Protein AF-A0A1X7T5C4-F1 (afdb_monomer_lite)

Sequence (69 aa):
MFLLLQRILNELVANCDGTLKAEVTQLAAQYQAQSQLGSKAIFHLEAFTAKFMRIYKQFLEEGLESMGF

Organism: Amphimedon queenslandica (NCBI:txid400682)

Structure (mmCIF, N/CA/C/O backbone):
data_AF-A0A1X7T5C4-F1
#
_entry.id   AF-A0A1X7T5C4-F1
#
loop_
_atom_site.group_PDB
_atom_site.id
_atom_site.type_symbol
_atom_site.label_atom_id
_atom_site.label_alt_id
_atom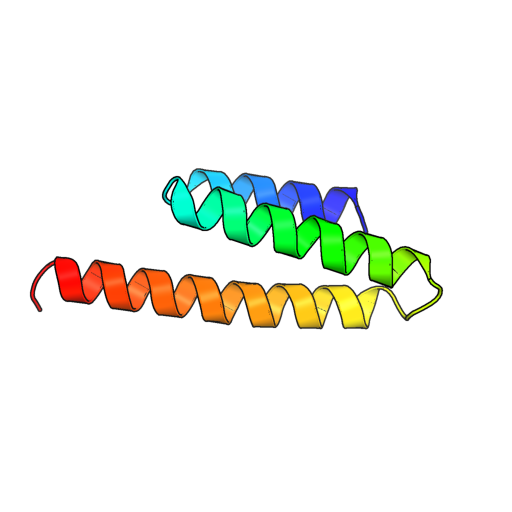_site.label_comp_id
_atom_site.label_asym_id
_atom_site.label_entity_id
_atom_site.label_seq_id
_atom_site.pdbx_PDB_ins_code
_atom_site.Cartn_x
_atom_site.Cartn_y
_atom_site.Cartn_z
_atom_site.occupancy
_atom_site.B_iso_or_equiv
_atom_site.auth_seq_id
_atom_site.auth_comp_id
_atom_site.auth_asym_id
_atom_site.auth_atom_id
_atom_site.pdbx_PDB_model_num
ATOM 1 N N . MET A 1 1 ? -10.778 6.810 5.599 1.00 62.69 1 MET A N 1
ATOM 2 C CA . MET A 1 1 ? -9.717 5.869 5.177 1.00 62.69 1 MET A CA 1
ATOM 3 C C . MET A 1 1 ? -9.641 5.718 3.664 1.00 62.69 1 MET A C 1
ATOM 5 O O . MET A 1 1 ? -8.577 5.982 3.130 1.00 62.69 1 MET A O 1
ATOM 9 N N . PHE A 1 2 ? -10.731 5.343 2.980 1.00 64.50 2 PHE A N 1
ATOM 10 C CA . PHE A 1 2 ? -10.715 5.066 1.535 1.00 64.50 2 PHE A CA 1
ATOM 11 C C . PHE A 1 2 ? -10.005 6.146 0.704 1.00 64.50 2 PHE A C 1
ATOM 13 O O . PHE A 1 2 ? -9.063 5.829 -0.002 1.00 64.50 2 PHE A O 1
ATOM 20 N N . LEU A 1 3 ? -10.358 7.424 0.889 1.00 70.06 3 LEU A N 1
ATOM 21 C CA . LEU A 1 3 ? -9.763 8.545 0.145 1.00 70.06 3 LEU A CA 1
ATOM 22 C C .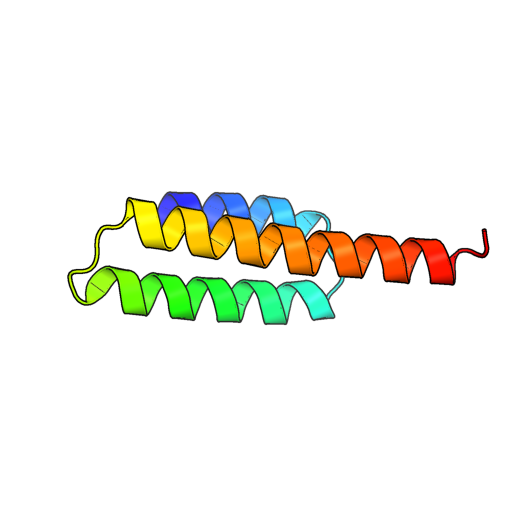 LEU A 1 3 ? -8.258 8.754 0.403 1.00 70.06 3 LEU A C 1
ATOM 24 O O . LEU A 1 3 ? -7.535 9.157 -0.502 1.00 70.06 3 LEU A O 1
ATOM 28 N N . LEU A 1 4 ? -7.786 8.484 1.626 1.00 72.12 4 LEU A N 1
ATOM 29 C CA . LEU A 1 4 ? -6.365 8.581 1.988 1.00 72.12 4 LEU A CA 1
ATOM 30 C C . LEU A 1 4 ? -5.568 7.460 1.322 1.00 72.12 4 LEU A C 1
ATOM 32 O O . LEU A 1 4 ? -4.566 7.727 0.669 1.00 72.12 4 LEU A O 1
ATOM 36 N N . LEU A 1 5 ? -6.064 6.224 1.431 1.00 70.19 5 LEU A N 1
ATOM 37 C CA . LEU A 1 5 ? -5.455 5.059 0.796 1.00 70.19 5 LEU A CA 1
ATOM 38 C C . LEU A 1 5 ? -5.432 5.220 -0.725 1.00 70.19 5 LEU A C 1
ATOM 40 O O . LEU A 1 5 ? -4.407 4.957 -1.333 1.00 70.19 5 LEU A O 1
ATOM 44 N N . GLN A 1 6 ? -6.515 5.726 -1.323 1.00 72.69 6 GLN A N 1
ATOM 45 C CA . GLN A 1 6 ? -6.603 5.967 -2.762 1.00 72.69 6 GLN A CA 1
ATOM 46 C C . GLN A 1 6 ? -5.624 7.044 -3.240 1.00 72.69 6 GLN A C 1
ATOM 48 O O . GLN A 1 6 ? -4.999 6.852 -4.276 1.00 72.69 6 GLN A O 1
ATOM 53 N N . ARG A 1 7 ? -5.469 8.158 -2.506 1.00 78.06 7 ARG A N 1
ATOM 54 C CA . ARG A 1 7 ? -4.490 9.206 -2.855 1.00 78.06 7 ARG A CA 1
ATOM 55 C C . ARG A 1 7 ? -3.063 8.679 -2.812 1.00 78.06 7 ARG A C 1
ATOM 57 O O . ARG A 1 7 ? -2.342 8.835 -3.790 1.00 78.06 7 ARG A O 1
ATOM 64 N N . ILE A 1 8 ? -2.711 8.008 -1.716 1.00 73.12 8 ILE A N 1
ATOM 65 C CA . ILE A 1 8 ? -1.398 7.386 -1.535 1.00 73.12 8 ILE A CA 1
ATOM 66 C C . ILE A 1 8 ? -1.159 6.364 -2.652 1.00 73.12 8 ILE A C 1
ATOM 68 O O . ILE A 1 8 ? -0.127 6.409 -3.307 1.00 73.12 8 ILE A O 1
ATOM 72 N N . LEU A 1 9 ? -2.147 5.516 -2.960 1.00 71.50 9 LEU A N 1
ATOM 73 C CA . LEU A 1 9 ? -2.065 4.575 -4.076 1.00 71.50 9 LEU A CA 1
ATOM 74 C C . LEU A 1 9 ? -1.761 5.281 -5.394 1.00 71.50 9 LEU A C 1
ATOM 76 O O . LEU A 1 9 ? -0.885 4.841 -6.120 1.00 71.50 9 LEU A O 1
ATOM 80 N N . ASN A 1 10 ? -2.481 6.358 -5.703 1.00 74.06 10 ASN A N 1
ATOM 81 C CA . ASN A 1 10 ? -2.383 7.033 -6.993 1.00 74.06 10 ASN A CA 1
ATOM 82 C C . ASN A 1 10 ? -1.010 7.693 -7.187 1.00 74.06 10 ASN A C 1
ATOM 84 O O . ASN A 1 10 ? -0.430 7.592 -8.265 1.00 74.06 10 ASN A O 1
ATOM 88 N N . GLU A 1 11 ? -0.467 8.316 -6.137 1.00 75.44 11 GLU A N 1
ATOM 89 C CA . GLU A 1 11 ? 0.885 8.895 -6.157 1.00 75.44 11 GLU A CA 1
ATOM 90 C C . GLU A 1 11 ? 1.981 7.824 -6.264 1.00 75.44 11 GLU A C 1
ATOM 92 O O . GLU A 1 11 ? 2.986 8.023 -6.946 1.00 75.44 11 GLU A O 1
ATOM 97 N N . LEU A 1 12 ? 1.784 6.663 -5.639 1.00 67.56 12 LEU A N 1
ATOM 98 C CA . LEU A 1 12 ? 2.751 5.563 -5.678 1.00 67.56 12 LEU A CA 1
ATOM 99 C C . LEU A 1 12 ? 2.715 4.827 -7.021 1.00 67.56 12 LEU A C 1
ATOM 101 O O . LEU A 1 12 ? 3.749 4.611 -7.643 1.00 67.56 12 LEU A O 1
ATOM 105 N N . VAL A 1 13 ? 1.517 4.509 -7.512 1.00 67.56 13 VAL A N 1
ATOM 106 C CA . VAL A 1 13 ? 1.256 3.908 -8.828 1.00 67.56 13 VAL A CA 1
ATOM 107 C C . VAL A 1 13 ? 1.836 4.786 -9.938 1.00 67.56 13 VAL A C 1
ATOM 109 O O . VAL A 1 13 ? 2.388 4.251 -10.892 1.00 67.56 13 VAL A O 1
ATOM 112 N N . ALA A 1 14 ? 1.789 6.115 -9.824 1.00 70.69 14 ALA A N 1
ATOM 113 C CA . ALA A 1 14 ? 2.404 7.006 -10.810 1.00 70.69 14 ALA A CA 1
ATOM 114 C C . ALA A 1 14 ? 3.920 6.780 -10.991 1.00 70.69 14 ALA A C 1
ATOM 116 O O . ALA A 1 14 ? 4.426 6.998 -12.088 1.00 70.69 14 ALA A O 1
ATOM 117 N N . ASN A 1 15 ? 4.617 6.300 -9.955 1.00 65.69 15 ASN A N 1
ATOM 118 C CA . ASN A 1 15 ? 6.069 6.098 -9.947 1.00 65.69 15 ASN A CA 1
ATOM 119 C C . ASN A 1 15 ? 6.505 4.630 -10.105 1.00 65.69 15 ASN A C 1
ATOM 121 O O . ASN A 1 15 ? 7.700 4.351 -10.063 1.00 65.69 15 ASN A O 1
ATOM 125 N N . CYS A 1 16 ? 5.569 3.688 -10.263 1.00 65.44 16 CYS A N 1
ATOM 126 C CA . CYS A 1 16 ? 5.871 2.255 -10.266 1.00 65.44 16 CYS A CA 1
ATOM 127 C C . CYS A 1 16 ? 5.486 1.561 -11.581 1.00 65.44 16 CYS A C 1
ATOM 129 O O . CYS A 1 16 ? 4.542 1.963 -12.268 1.00 65.44 16 CYS A O 1
ATOM 131 N N . ASP A 1 17 ? 6.193 0.474 -11.895 1.00 69.50 17 ASP A N 1
ATOM 132 C CA . ASP A 1 17 ? 5.972 -0.343 -13.092 1.00 69.50 17 ASP A CA 1
ATOM 133 C C . ASP A 1 17 ? 4.636 -1.107 -13.067 1.00 69.50 17 ASP A C 1
ATOM 135 O O . ASP A 1 17 ? 4.030 -1.315 -12.009 1.00 69.50 17 ASP A O 1
ATOM 139 N N . GLY A 1 18 ? 4.157 -1.541 -14.238 1.00 68.56 18 GLY A N 1
ATOM 140 C CA . GLY A 1 18 ? 2.809 -2.109 -14.421 1.00 68.56 18 GLY A CA 1
ATOM 141 C C . GLY A 1 18 ? 2.470 -3.280 -13.488 1.00 68.56 18 GLY A C 1
ATOM 142 O O . GLY A 1 18 ? 1.340 -3.383 -13.007 1.00 68.56 18 GLY A O 1
ATOM 143 N N . THR A 1 19 ? 3.459 -4.115 -13.172 1.00 72.50 19 THR A N 1
ATOM 144 C CA . THR A 1 19 ? 3.323 -5.263 -12.263 1.00 72.50 19 THR A CA 1
ATOM 145 C C . THR A 1 19 ? 3.084 -4.822 -10.816 1.00 72.50 19 THR A C 1
ATOM 147 O O . THR A 1 19 ? 2.177 -5.329 -10.155 1.00 72.50 19 THR A O 1
ATOM 150 N N . LEU A 1 20 ? 3.815 -3.806 -10.343 1.00 72.88 20 LEU A N 1
ATOM 151 C CA . LEU A 1 20 ? 3.684 -3.296 -8.976 1.00 72.88 20 LEU A CA 1
ATOM 152 C C . LEU A 1 20 ? 2.322 -2.625 -8.757 1.00 72.88 20 LEU A C 1
ATOM 154 O O . LEU A 1 20 ? 1.729 -2.732 -7.684 1.00 72.88 20 LEU A O 1
ATOM 158 N N . LYS A 1 21 ? 1.782 -1.973 -9.797 1.00 75.38 21 LYS A N 1
ATOM 159 C CA . LYS A 1 21 ? 0.450 -1.348 -9.753 1.00 75.38 21 LYS A CA 1
ATOM 160 C C . LYS A 1 21 ? -0.646 -2.356 -9.417 1.00 75.38 21 LYS A C 1
ATOM 162 O O . LYS A 1 21 ? -1.528 -2.048 -8.613 1.00 75.38 21 LYS A O 1
ATOM 167 N N . ALA A 1 22 ? -0.602 -3.540 -10.026 1.00 80.88 22 ALA A N 1
ATOM 168 C CA . ALA A 1 22 ? -1.599 -4.582 -9.803 1.00 80.88 22 ALA A CA 1
ATOM 169 C C . ALA A 1 22 ? -1.543 -5.108 -8.361 1.00 80.88 22 ALA A C 1
ATOM 171 O O . ALA A 1 22 ? -2.578 -5.213 -7.697 1.00 80.88 22 ALA A O 1
ATOM 172 N N . GLU A 1 23 ? -0.334 -5.361 -7.858 1.00 80.88 23 GLU A N 1
ATOM 173 C CA . GLU A 1 23 ? -0.111 -5.903 -6.517 1.00 80.88 23 GLU A CA 1
ATOM 174 C C . GLU A 1 23 ? -0.533 -4.910 -5.422 1.00 80.88 23 GLU A C 1
ATOM 176 O O . GLU A 1 23 ? -1.292 -5.247 -4.509 1.00 80.88 23 GLU A O 1
ATOM 181 N N . VAL A 1 24 ? -0.139 -3.643 -5.569 1.00 79.69 24 VAL A N 1
ATOM 182 C CA . VAL A 1 24 ? -0.471 -2.557 -4.636 1.00 79.69 24 VAL A CA 1
ATOM 183 C C . VAL A 1 24 ? -1.979 -2.266 -4.627 1.00 79.69 24 VAL A C 1
ATOM 185 O O . VAL A 1 24 ? -2.564 -2.056 -3.561 1.00 79.69 24 VAL A O 1
ATOM 188 N N . THR A 1 25 ? -2.644 -2.343 -5.786 1.00 81.38 25 THR A N 1
ATOM 189 C CA . THR A 1 25 ? -4.106 -2.179 -5.900 1.00 81.38 25 THR A CA 1
ATOM 190 C C . THR A 1 25 ? -4.872 -3.301 -5.200 1.00 81.38 25 THR A C 1
ATOM 192 O O . THR A 1 25 ? -5.830 -3.027 -4.472 1.00 81.38 25 THR A O 1
ATOM 195 N N . GLN A 1 26 ? -4.447 -4.559 -5.359 1.00 83.50 26 GLN A N 1
ATOM 196 C CA . GLN A 1 26 ? -5.052 -5.681 -4.630 1.00 83.50 26 GLN A CA 1
ATOM 197 C C . GLN A 1 26 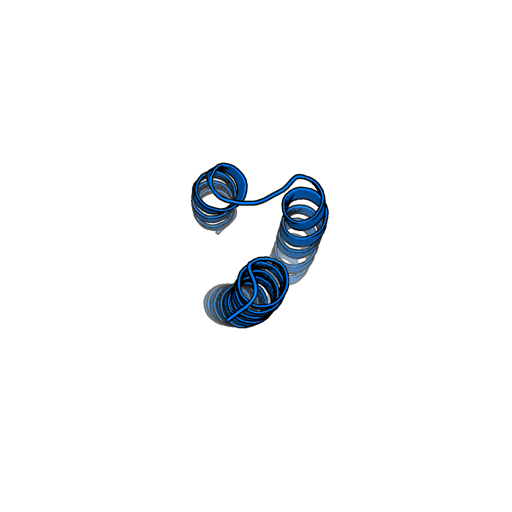? -4.862 -5.543 -3.116 1.00 83.50 26 GLN A C 1
ATOM 199 O O . GLN A 1 26 ? -5.804 -5.778 -2.353 1.00 83.50 26 GLN A O 1
ATOM 204 N N . LEU A 1 27 ? -3.676 -5.110 -2.677 1.00 82.19 27 LEU A N 1
ATOM 205 C CA . LEU A 1 27 ? -3.385 -4.876 -1.265 1.00 82.19 27 LEU A CA 1
ATOM 206 C C . LEU A 1 27 ? -4.331 -3.825 -0.668 1.00 82.19 27 LEU A C 1
ATOM 208 O O . LEU A 1 27 ? -4.918 -4.0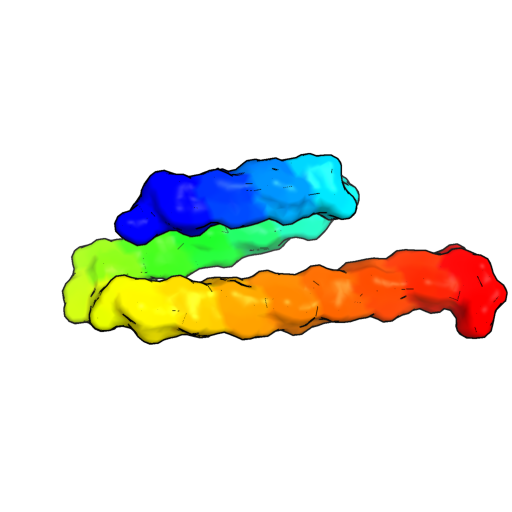38 0.394 1.00 82.19 27 LEU A O 1
ATOM 212 N N . ALA A 1 28 ? -4.530 -2.709 -1.369 1.00 80.69 28 ALA A N 1
ATOM 213 C CA . ALA A 1 28 ? -5.421 -1.642 -0.927 1.00 80.69 28 ALA A CA 1
ATOM 214 C C . ALA A 1 28 ? -6.876 -2.110 -0.789 1.00 80.69 28 ALA A C 1
ATOM 216 O O . ALA A 1 28 ? -7.528 -1.796 0.210 1.00 80.69 28 ALA A O 1
ATOM 217 N N . ALA A 1 29 ? -7.362 -2.913 -1.740 1.00 83.12 29 ALA A N 1
ATOM 218 C CA . ALA A 1 29 ? -8.700 -3.495 -1.681 1.00 83.12 29 ALA A CA 1
ATOM 219 C C . ALA A 1 29 ? -8.870 -4.434 -0.471 1.00 83.12 29 ALA A C 1
ATOM 221 O O . ALA A 1 29 ? -9.887 -4.369 0.225 1.00 83.12 29 ALA A O 1
ATOM 222 N N . GLN A 1 30 ? -7.861 -5.259 -0.165 1.00 82.62 30 GLN A N 1
ATOM 223 C CA . GLN A 1 30 ? -7.885 -6.151 1.001 1.00 82.62 30 GLN A CA 1
ATOM 224 C C . GLN A 1 30 ? -7.914 -5.382 2.328 1.00 82.62 30 GLN A C 1
ATOM 226 O O . GLN A 1 30 ? -8.774 -5.649 3.170 1.00 82.62 30 GLN A O 1
ATOM 231 N N . TYR A 1 31 ? -7.014 -4.413 2.522 1.00 77.94 31 TYR A N 1
ATOM 232 C CA . TYR A 1 31 ? -6.958 -3.625 3.762 1.00 77.94 31 TYR A CA 1
ATOM 233 C C . TYR A 1 31 ? -8.204 -2.751 3.952 1.00 77.94 31 TYR A C 1
ATOM 235 O O . TYR A 1 31 ? -8.667 -2.555 5.078 1.00 77.94 31 TYR A O 1
ATOM 243 N N . GLN A 1 32 ? -8.807 -2.275 2.862 1.00 76.94 32 GLN A N 1
ATOM 244 C CA . GLN A 1 32 ? -10.084 -1.571 2.915 1.00 76.94 32 GLN A CA 1
ATOM 245 C C . GLN A 1 32 ? -11.230 -2.478 3.377 1.00 76.94 32 GLN A C 1
ATOM 247 O O . GLN A 1 32 ? -11.990 -2.077 4.260 1.00 76.94 32 GLN A O 1
ATOM 252 N N . ALA A 1 33 ? -11.354 -3.681 2.809 1.00 81.00 33 ALA A N 1
ATOM 253 C CA . ALA A 1 33 ? -12.383 -4.640 3.208 1.00 81.00 33 ALA A CA 1
ATOM 254 C C . ALA A 1 33 ? -12.231 -5.041 4.686 1.00 81.00 33 ALA A C 1
ATOM 256 O O . ALA A 1 33 ? -13.209 -5.063 5.432 1.00 81.00 33 ALA A O 1
ATOM 257 N N . GLN A 1 34 ? -10.994 -5.263 5.145 1.00 74.62 34 GLN A N 1
ATOM 258 C CA . GLN A 1 34 ? -10.710 -5.582 6.548 1.00 74.62 34 GLN A CA 1
ATOM 259 C C . GLN A 1 34 ? -11.006 -4.413 7.497 1.00 74.62 34 GLN A C 1
ATOM 261 O O . GLN A 1 34 ? -11.520 -4.622 8.597 1.00 74.62 34 GLN A O 1
ATOM 266 N N . SER A 1 35 ? -10.755 -3.171 7.072 1.00 70.94 35 SER A N 1
ATOM 267 C CA . SER A 1 35 ? -11.086 -1.988 7.870 1.00 70.94 35 SER A CA 1
ATOM 268 C C . SER A 1 35 ? -12.594 -1.769 8.037 1.00 70.94 35 SER A C 1
ATOM 270 O O . SER A 1 35 ? -12.988 -1.130 9.012 1.00 70.94 35 SER A O 1
ATOM 272 N N . GLN A 1 36 ? -13.435 -2.251 7.116 1.00 71.25 36 GLN A N 1
ATOM 273 C CA . GLN A 1 36 ? -14.896 -2.141 7.232 1.00 71.25 36 GLN A CA 1
ATOM 274 C C . GLN A 1 36 ? -15.489 -3.138 8.240 1.00 71.25 36 GLN A C 1
ATOM 276 O O . GLN A 1 36 ? -16.572 -2.893 8.763 1.00 71.25 36 GLN A O 1
ATOM 281 N N . LEU A 1 37 ? -14.765 -4.210 8.581 1.00 75.31 37 LEU A N 1
ATOM 282 C CA . LEU A 1 37 ? -15.212 -5.254 9.511 1.00 75.31 37 LEU A CA 1
ATOM 283 C C . LEU A 1 37 ? -15.085 -4.884 11.010 1.00 75.31 37 LEU A C 1
ATOM 285 O O . LEU A 1 37 ? -15.242 -5.746 11.869 1.00 75.31 37 LEU A O 1
ATOM 289 N N . GLY A 1 38 ? -14.816 -3.616 11.347 1.00 64.00 38 GLY A N 1
ATOM 290 C CA . GLY A 1 38 ? -14.824 -3.117 12.736 1.00 64.00 38 GLY A CA 1
ATOM 291 C C . GLY A 1 38 ? -13.459 -3.056 13.431 1.00 64.00 38 GLY A C 1
ATOM 292 O O . GLY A 1 38 ? -13.382 -2.861 14.643 1.00 64.00 38 GLY A O 1
ATOM 293 N N . SER A 1 39 ? -12.366 -3.194 12.685 1.00 60.75 39 SER A N 1
ATOM 294 C CA . SER A 1 39 ? -11.010 -3.133 13.229 1.00 60.75 39 SER A CA 1
ATOM 295 C C . SER A 1 39 ? -10.443 -1.704 13.157 1.00 60.75 39 SER A C 1
ATOM 297 O O . SER A 1 39 ? -10.745 -0.956 12.227 1.00 60.75 39 SER A O 1
ATOM 299 N N . LYS A 1 40 ? -9.652 -1.284 14.160 1.00 73.94 40 LYS A N 1
ATOM 300 C CA . LYS A 1 40 ? -9.146 0.099 14.297 1.00 73.94 40 LYS A CA 1
ATOM 301 C C . LYS A 1 40 ? -8.469 0.562 12.999 1.00 73.94 40 LYS A C 1
ATOM 303 O O . LYS A 1 40 ? -7.399 0.071 12.655 1.00 73.94 40 LYS A O 1
ATOM 308 N N . ALA A 1 41 ? -9.060 1.546 12.320 1.00 71.06 41 ALA A N 1
ATOM 309 C CA . ALA A 1 41 ? -8.598 2.040 11.019 1.00 71.06 41 ALA A CA 1
ATOM 310 C C . ALA A 1 41 ? -7.097 2.404 10.985 1.00 71.06 41 ALA A C 1
ATOM 312 O O . ALA A 1 41 ? -6.408 2.145 10.006 1.00 71.06 41 ALA A O 1
ATOM 313 N N . ILE A 1 42 ? -6.562 2.949 12.077 1.00 78.31 42 ILE A N 1
ATOM 314 C CA . ILE A 1 42 ? -5.153 3.358 12.164 1.00 78.31 42 ILE A CA 1
ATOM 315 C C . ILE A 1 42 ? -4.197 2.155 12.047 1.00 78.31 42 ILE A C 1
ATOM 317 O O . ILE A 1 42 ? -3.209 2.241 11.328 1.00 78.31 42 ILE A O 1
ATOM 321 N N . PHE A 1 43 ? -4.531 1.008 12.649 1.00 78.50 43 PHE A N 1
ATOM 322 C CA . PHE A 1 43 ? -3.697 -0.201 12.575 1.00 78.50 43 PHE A CA 1
ATOM 323 C C . PHE A 1 43 ? -3.637 -0.784 11.160 1.00 78.50 43 PHE A C 1
ATOM 325 O O . PHE A 1 43 ? -2.586 -1.230 10.708 1.00 78.50 43 PHE A O 1
ATOM 332 N N . HIS A 1 44 ? -4.763 -0.768 10.443 1.00 76.25 44 HIS A N 1
ATOM 333 C CA . HIS A 1 44 ? -4.812 -1.222 9.050 1.00 76.25 44 HIS A CA 1
ATOM 334 C C . HIS A 1 44 ? -4.022 -0.297 8.128 1.00 76.25 44 HIS A C 1
ATOM 336 O O . HIS A 1 44 ? -3.368 -0.773 7.204 1.00 76.25 44 HIS A O 1
ATOM 342 N N . LEU A 1 45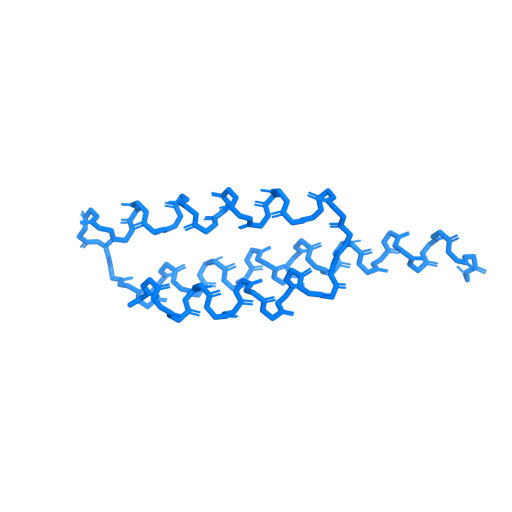 ? -4.034 1.008 8.408 1.00 75.38 45 LEU A N 1
ATOM 343 C CA . LEU A 1 45 ? -3.230 1.987 7.685 1.00 75.38 45 LEU A CA 1
ATOM 344 C C . LEU A 1 45 ? -1.725 1.771 7.915 1.00 75.38 45 LEU A C 1
ATOM 346 O O . LEU A 1 45 ? -0.957 1.767 6.952 1.00 75.38 45 LEU A O 1
ATOM 350 N N . GLU A 1 46 ? -1.300 1.556 9.165 1.00 80.94 46 GLU A N 1
ATOM 351 C CA . GLU A 1 46 ? 0.097 1.231 9.487 1.00 80.94 46 GLU A CA 1
ATOM 352 C C . GLU A 1 46 ? 0.539 -0.071 8.817 1.00 80.94 46 GLU A C 1
ATOM 354 O O . GLU A 1 46 ? 1.576 -0.102 8.157 1.00 80.94 46 GLU A O 1
ATOM 359 N N . ALA A 1 47 ? -0.268 -1.131 8.915 1.00 83.81 47 ALA A N 1
ATOM 360 C CA . ALA A 1 47 ? 0.041 -2.419 8.304 1.00 83.81 47 ALA A CA 1
ATOM 361 C C . ALA A 1 47 ? 0.125 -2.332 6.771 1.00 83.81 47 ALA A C 1
ATOM 363 O O . ALA A 1 47 ? 1.035 -2.909 6.172 1.00 83.81 47 ALA A O 1
ATOM 364 N N . PHE A 1 48 ? -0.776 -1.574 6.138 1.00 80.12 48 PHE A N 1
ATOM 365 C CA . PHE A 1 48 ? -0.717 -1.291 4.706 1.00 80.12 48 PHE A CA 1
ATOM 366 C C . PHE A 1 48 ? 0.569 -0.543 4.335 1.00 80.12 48 PHE A C 1
ATOM 368 O O . PHE A 1 48 ? 1.269 -0.957 3.415 1.00 80.12 48 PHE A O 1
ATOM 375 N N . THR A 1 49 ? 0.921 0.510 5.077 1.00 81.81 49 THR A N 1
ATOM 376 C CA . THR A 1 49 ? 2.114 1.330 4.810 1.00 81.81 49 THR A CA 1
ATOM 377 C C . THR A 1 49 ? 3.401 0.525 4.985 1.00 81.81 49 THR A C 1
ATOM 379 O O . THR A 1 49 ? 4.278 0.581 4.128 1.00 81.81 49 THR A O 1
ATOM 382 N N . ALA A 1 50 ? 3.503 -0.283 6.043 1.00 85.38 50 ALA A N 1
ATOM 383 C CA . ALA A 1 50 ? 4.654 -1.153 6.283 1.00 85.38 50 ALA A CA 1
ATOM 384 C C . ALA A 1 50 ? 4.811 -2.210 5.180 1.00 85.38 50 ALA A C 1
ATOM 386 O O . ALA A 1 50 ? 5.921 -2.475 4.709 1.00 85.38 50 ALA A O 1
ATOM 387 N N . LYS A 1 51 ? 3.696 -2.798 4.732 1.00 84.44 51 LYS A N 1
ATOM 388 C CA . LYS A 1 51 ? 3.715 -3.785 3.651 1.00 84.44 51 LYS A CA 1
ATOM 389 C C . LYS A 1 51 ? 4.048 -3.145 2.306 1.00 84.44 51 LYS A C 1
ATOM 391 O O . LYS A 1 51 ? 4.849 -3.708 1.565 1.00 84.44 51 LYS A O 1
ATOM 396 N N . PHE A 1 52 ? 3.526 -1.947 2.043 1.00 81.06 52 PHE A N 1
ATOM 397 C CA . PHE A 1 52 ? 3.902 -1.147 0.883 1.00 81.06 52 PHE A CA 1
ATOM 398 C C . PHE A 1 52 ? 5.398 -0.806 0.892 1.00 81.06 52 PHE A C 1
ATOM 400 O O . PHE A 1 52 ? 6.072 -1.062 -0.097 1.00 81.06 52 PHE A O 1
ATOM 407 N N . MET A 1 53 ? 5.949 -0.310 2.008 1.00 81.56 53 MET A N 1
ATOM 408 C CA . MET A 1 53 ? 7.380 0.006 2.120 1.00 81.56 53 MET A CA 1
ATOM 409 C C . MET A 1 53 ? 8.267 -1.208 1.845 1.00 81.56 53 MET A C 1
ATOM 411 O O . MET A 1 53 ? 9.299 -1.068 1.197 1.00 81.56 53 MET A O 1
ATOM 415 N N . ARG A 1 54 ? 7.871 -2.401 2.302 1.00 85.12 54 ARG A N 1
ATOM 416 C CA . ARG A 1 54 ? 8.607 -3.636 2.015 1.00 85.12 54 ARG A CA 1
ATOM 417 C C . ARG A 1 54 ? 8.593 -3.981 0.524 1.00 85.12 54 ARG A C 1
ATOM 419 O O . ARG A 1 54 ? 9.652 -4.264 -0.020 1.00 85.12 54 ARG A O 1
ATOM 426 N N . ILE A 1 55 ? 7.420 -3.951 -0.110 1.00 82.19 55 ILE A N 1
ATOM 427 C CA . ILE A 1 55 ? 7.263 -4.225 -1.548 1.00 82.19 55 ILE A CA 1
ATOM 428 C C . ILE A 1 55 ? 8.055 -3.203 -2.371 1.00 82.19 55 ILE A C 1
ATOM 430 O O . ILE A 1 55 ? 8.796 -3.569 -3.275 1.00 82.19 55 ILE A O 1
ATOM 434 N N . TYR A 1 56 ? 7.952 -1.924 -2.013 1.00 79.06 56 TYR A N 1
ATOM 435 C CA . TYR A 1 56 ? 8.655 -0.842 -2.693 1.00 79.06 56 TYR A CA 1
ATOM 436 C C . TYR A 1 56 ? 10.174 -0.934 -2.522 1.00 79.06 56 TYR A C 1
ATOM 438 O O . TYR A 1 56 ? 10.912 -0.724 -3.478 1.00 79.06 56 TYR A O 1
ATOM 446 N N . LYS A 1 57 ? 10.653 -1.290 -1.324 1.00 81.50 57 LYS A N 1
ATOM 447 C CA . LYS A 1 57 ? 12.079 -1.527 -1.083 1.00 81.50 57 LYS A CA 1
ATOM 448 C C . LYS A 1 57 ? 12.597 -2.675 -1.951 1.00 81.50 57 LYS A C 1
ATOM 450 O O . LYS A 1 57 ? 13.606 -2.492 -2.616 1.00 81.50 57 LYS A O 1
ATOM 455 N N . GLN A 1 58 ? 11.883 -3.800 -1.983 1.00 82.00 58 GLN A N 1
ATOM 456 C CA . GLN A 1 58 ? 12.267 -4.946 -2.805 1.00 82.00 58 GLN A CA 1
ATOM 457 C C . GLN A 1 58 ? 12.298 -4.573 -4.293 1.00 82.00 58 GLN A C 1
ATOM 459 O O . GLN A 1 58 ? 13.272 -4.860 -4.971 1.00 82.00 58 GLN A O 1
ATOM 464 N N . PHE A 1 59 ? 11.297 -3.827 -4.769 1.00 78.69 59 PHE A N 1
ATOM 465 C CA . PHE A 1 59 ? 11.267 -3.319 -6.140 1.00 78.69 59 PHE A CA 1
ATOM 466 C C . PHE A 1 59 ? 12.459 -2.404 -6.467 1.00 78.69 59 PHE A C 1
ATOM 468 O O . PHE A 1 59 ? 13.035 -2.504 -7.547 1.00 78.69 59 PHE A O 1
ATOM 475 N N . LEU A 1 60 ? 12.849 -1.515 -5.545 1.00 78.31 60 LEU A N 1
ATOM 476 C CA . LEU A 1 60 ? 14.039 -0.679 -5.716 1.00 78.31 60 LEU A CA 1
ATOM 477 C C . LEU A 1 60 ? 15.324 -1.510 -5.735 1.00 78.31 60 LEU A C 1
ATOM 479 O O . LEU A 1 60 ? 16.192 -1.228 -6.553 1.00 78.31 60 LEU A O 1
ATOM 483 N N . GLU A 1 61 ? 15.446 -2.504 -4.853 1.00 81.31 61 GLU A N 1
ATOM 484 C CA . GLU A 1 61 ? 16.586 -3.429 -4.814 1.00 81.31 61 GLU A CA 1
ATOM 485 C C . GLU A 1 61 ? 16.686 -4.208 -6.136 1.00 81.31 61 GLU A C 1
ATOM 487 O O . GLU A 1 61 ? 17.722 -4.142 -6.786 1.00 81.31 61 GLU A O 1
ATOM 492 N N . GLU A 1 62 ? 15.592 -4.806 -6.614 1.00 75.94 62 GLU A N 1
ATOM 493 C CA . GLU A 1 62 ? 15.540 -5.526 -7.896 1.00 75.94 62 GLU A CA 1
ATOM 494 C C . GLU A 1 62 ? 15.850 -4.608 -9.097 1.00 75.94 62 GLU A C 1
ATOM 496 O O . GLU A 1 62 ? 16.563 -4.994 -10.025 1.00 75.94 62 GLU A O 1
ATOM 501 N N . GLY A 1 63 ? 15.354 -3.365 -9.085 1.00 71.12 63 GLY A N 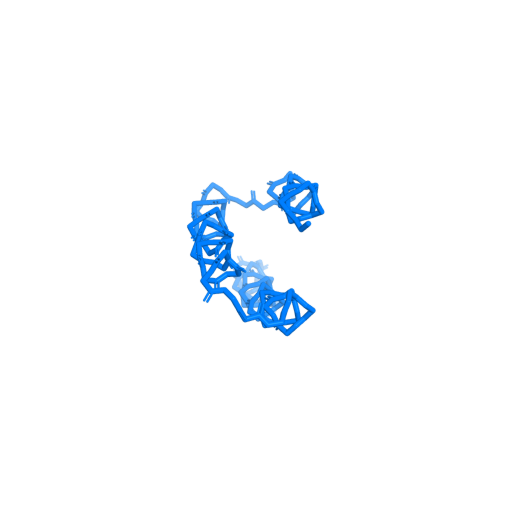1
ATOM 502 C CA . GLY A 1 63 ? 15.647 -2.369 -10.119 1.00 71.12 63 GLY A CA 1
ATOM 503 C C . GLY A 1 63 ? 17.106 -1.894 -10.115 1.00 71.12 63 GLY A C 1
ATOM 504 O O . GLY A 1 63 ? 17.693 -1.705 -11.181 1.00 71.12 63 GLY A O 1
ATOM 505 N N . LEU A 1 64 ? 17.704 -1.734 -8.930 1.00 67.06 64 LEU A N 1
ATOM 506 C CA . LEU A 1 64 ? 19.121 -1.401 -8.749 1.00 67.06 64 LEU A CA 1
ATOM 507 C C . LEU A 1 64 ? 20.027 -2.562 -9.179 1.00 67.06 64 LEU A C 1
ATOM 509 O O . LEU A 1 64 ? 20.993 -2.332 -9.906 1.00 67.06 64 LEU A O 1
ATOM 513 N N . GLU A 1 65 ? 19.691 -3.799 -8.804 1.00 67.06 65 GLU A N 1
ATOM 514 C CA . GLU A 1 65 ? 20.392 -5.014 -9.241 1.00 67.06 65 GLU A CA 1
ATOM 515 C C . GLU A 1 65 ? 20.316 -5.180 -10.766 1.00 67.06 65 GLU A C 1
ATOM 517 O O . GLU A 1 65 ? 21.315 -5.497 -11.413 1.00 67.06 65 GLU A O 1
ATOM 522 N N . SER A 1 66 ? 19.166 -4.871 -11.376 1.00 61.38 66 SER A N 1
ATOM 523 C CA . SER A 1 66 ? 19.006 -4.873 -12.835 1.00 61.38 66 SER A CA 1
ATOM 524 C C . SER A 1 66 ? 19.816 -3.779 -13.549 1.00 61.38 66 SER A C 1
ATOM 526 O O . SER A 1 66 ? 20.015 -3.883 -14.762 1.00 61.38 66 SER A O 1
ATOM 528 N N . MET A 1 67 ? 20.272 -2.738 -12.843 1.00 61.47 67 MET A N 1
ATOM 529 C CA . MET A 1 67 ? 21.128 -1.672 -13.383 1.00 61.47 67 MET A CA 1
ATOM 530 C C . MET A 1 67 ? 22.634 -1.931 -13.201 1.00 61.47 67 MET A C 1
ATOM 532 O O . MET A 1 67 ? 23.432 -1.164 -13.736 1.00 61.47 67 MET A O 1
ATOM 536 N N . GLY A 1 68 ? 23.033 -3.027 -12.543 1.00 54.09 68 GLY A N 1
ATOM 537 C CA . GLY A 1 68 ? 24.420 -3.501 -12.522 1.00 54.09 68 GLY A CA 1
ATOM 538 C C . GLY A 1 68 ? 25.395 -2.631 -11.720 1.00 54.09 68 GLY A C 1
ATOM 539 O O . GLY A 1 68 ? 26.405 -2.191 -12.272 1.00 54.09 68 GLY A O 1
ATOM 540 N N . PHE A 1 69 ? 25.115 -2.421 -10.430 1.00 49.66 69 PHE A N 1
ATOM 541 C CA . PHE A 1 69 ? 26.120 -2.015 -9.436 1.00 49.66 69 PHE A CA 1
ATOM 542 C C . PHE A 1 69 ? 26.538 -3.196 -8.561 1.00 49.66 69 PHE A C 1
ATOM 544 O O . PHE A 1 69 ? 25.654 -4.010 -8.218 1.00 49.66 69 PHE A O 1
#

Foldseek 3Di:
DLVVLVVVLVVVCVVDDPVVNVVLVVLSVVLVVVVVVPDDNVVSVVVSVVVNVVSVVVVVVVVVVVVPD

pLDDT: mean 74.44, std 7.57, range [49.66, 85.38]

InterPro domains:
  IPR008921 DNA polymerase III, clamp loader complex, gamma/delta/delta subunit, C-terminal [SSF48019] (4-57)

Radius of gyration: 13.32 Å; chains: 1; bounding box: 41×15×29 Å

Secondary structure (DSSP, 8-state):
-HHHHHHHHHHHHHTS-HHHHHHHHHHHHHHHHHHHTT--HHHHHHHHHHHHHHHHHHHHHHHHHTTT-